Protein AF-A0A167W6H9-F1 (afdb_monomer_lite)

Radius of gyration: 24.8 Å; chains: 1; bounding box: 55×28×72 Å

Foldseek 3Di:
DDPPVPDPVNVVVVVVVVVVVVVVVVVVVVVVCVVVVNDDDDPDQLLVAEEEFEPCQDDPNVVVQVVSVVSNHQYEYEYCDHRPDDHDPSYHYDNADPVDPVRCVVVVVVCVVPPD

Sequence (116 aa):
MFDFLSAPIITSSLSVLMGSIVLYYLHTKISERVLNNFQVSDTWIPENELVLLTGGSGGIGRQIMEDLSRQKVRVVVLDINRPTFELPENATFYQTDITSASSLSETGTAIRKSHG

pLDDT: mean 92.15, std 10.38, range [46.47, 98.44]

Structure (mmCIF, N/CA/C/O backbone):
data_AF-A0A167W6H9-F1
#
_entry.id   AF-A0A167W6H9-F1
#
loop_
_atom_site.group_PDB
_atom_site.id
_atom_site.type_symbol
_atom_site.label_atom_id
_atom_site.label_alt_id
_atom_site.label_comp_id
_atom_site.label_asym_id
_atom_site.label_entity_id
_atom_site.label_seq_id
_atom_site.pdbx_PDB_ins_code
_atom_site.Cartn_x
_atom_site.Cartn_y
_atom_site.Cartn_z
_atom_site.occupancy
_atom_site.B_iso_or_equiv
_atom_site.auth_seq_id
_atom_site.auth_comp_id
_atom_site.auth_asym_id
_atom_site.auth_atom_id
_atom_site.pdbx_PDB_model_num
ATOM 1 N N . MET A 1 1 ? 31.313 8.017 -54.753 1.00 46.47 1 MET A N 1
ATOM 2 C CA . MET A 1 1 ? 30.460 7.850 -53.560 1.00 46.47 1 MET A CA 1
ATOM 3 C C . MET A 1 1 ? 31.367 7.289 -52.482 1.00 46.47 1 MET A C 1
ATOM 5 O O . MET A 1 1 ? 31.775 6.146 -52.603 1.00 46.47 1 MET A O 1
ATOM 9 N N . PHE A 1 2 ? 31.860 8.141 -51.581 1.00 54.59 2 PHE A N 1
ATOM 10 C CA . PHE A 1 2 ? 32.850 7.734 -50.581 1.00 54.59 2 PHE A CA 1
ATOM 11 C C . PHE A 1 2 ? 32.200 6.753 -49.604 1.00 54.59 2 PHE A C 1
ATOM 13 O O . PHE A 1 2 ? 31.210 7.090 -48.956 1.00 54.59 2 PHE A O 1
ATOM 20 N N . ASP A 1 3 ? 32.733 5.537 -49.549 1.00 62.94 3 ASP A N 1
ATOM 21 C CA . ASP A 1 3 ? 32.221 4.444 -48.732 1.00 62.94 3 ASP A CA 1
ATOM 22 C C . ASP A 1 3 ? 32.736 4.588 -47.293 1.00 62.94 3 ASP A C 1
ATOM 24 O O . ASP A 1 3 ? 33.629 3.883 -46.837 1.00 62.94 3 ASP A O 1
ATOM 28 N N . PHE A 1 4 ? 32.219 5.590 -46.578 1.00 60.06 4 PHE A N 1
ATOM 29 C CA . PHE A 1 4 ? 32.600 5.878 -45.190 1.00 60.06 4 PHE A CA 1
ATOM 30 C C . PHE A 1 4 ? 32.269 4.722 -44.226 1.00 60.06 4 PHE A C 1
ATOM 32 O O . PHE A 1 4 ? 32.794 4.678 -43.118 1.00 60.06 4 PHE A O 1
ATOM 39 N N . LEU A 1 5 ? 31.438 3.763 -44.641 1.00 60.31 5 LEU A N 1
ATOM 40 C CA . LEU A 1 5 ? 31.029 2.611 -43.835 1.00 60.31 5 LEU A CA 1
ATOM 41 C C . LEU A 1 5 ? 32.115 1.527 -43.711 1.00 60.31 5 LEU A C 1
ATOM 43 O O . LEU A 1 5 ? 32.008 0.675 -42.833 1.00 60.31 5 LEU A O 1
ATOM 47 N N . SER A 1 6 ? 33.166 1.564 -44.537 1.00 60.06 6 SER A N 1
ATOM 48 C CA . SER A 1 6 ? 34.258 0.575 -44.529 1.00 60.06 6 SER A CA 1
ATOM 49 C C . SER A 1 6 ? 35.518 1.035 -43.783 1.00 60.06 6 SER A C 1
ATOM 51 O O . SER A 1 6 ? 36.499 0.294 -43.705 1.00 60.06 6 SER A O 1
ATOM 53 N N . ALA A 1 7 ? 35.513 2.236 -43.187 1.00 73.31 7 ALA A N 1
ATOM 54 C CA . ALA A 1 7 ? 36.646 2.703 -42.397 1.00 73.31 7 ALA A CA 1
ATOM 55 C C . ALA A 1 7 ? 36.746 1.906 -41.076 1.00 73.31 7 ALA A C 1
ATOM 57 O O . ALA A 1 7 ? 35.794 1.913 -40.291 1.00 73.31 7 ALA A O 1
ATOM 58 N N . PRO A 1 8 ? 37.901 1.287 -40.761 1.00 71.12 8 PRO A N 1
ATOM 59 C CA . PRO A 1 8 ? 38.060 0.409 -39.595 1.00 71.12 8 PRO A CA 1
ATOM 60 C C . PRO A 1 8 ? 37.796 1.116 -38.258 1.00 71.12 8 PRO A C 1
ATOM 62 O O . PRO A 1 8 ? 37.414 0.490 -37.270 1.00 71.12 8 PRO A O 1
ATOM 65 N N . ILE A 1 9 ? 37.967 2.440 -38.228 1.00 74.94 9 ILE A N 1
ATOM 66 C CA . ILE A 1 9 ? 37.654 3.289 -37.075 1.00 74.94 9 ILE A CA 1
ATOM 67 C C . ILE A 1 9 ? 36.137 3.335 -36.846 1.00 74.94 9 ILE A C 1
ATOM 69 O O . ILE A 1 9 ? 35.683 3.148 -35.722 1.00 74.94 9 ILE A O 1
ATOM 73 N N . ILE A 1 10 ? 35.349 3.510 -37.911 1.00 77.31 10 ILE A N 1
ATOM 74 C CA . ILE A 1 10 ? 33.886 3.611 -37.834 1.00 77.31 10 ILE A CA 1
ATOM 75 C C . ILE A 1 10 ? 33.281 2.262 -37.430 1.00 77.31 10 ILE A C 1
ATOM 77 O O . ILE A 1 10 ? 32.421 2.216 -36.551 1.00 77.31 10 ILE A O 1
ATOM 81 N N . THR A 1 11 ? 33.783 1.154 -37.980 1.00 79.75 11 THR A N 1
ATOM 82 C CA . THR A 1 11 ? 33.340 -0.194 -37.587 1.00 79.75 11 THR A CA 1
ATOM 83 C C . THR A 1 11 ? 33.707 -0.530 -36.138 1.00 79.75 11 THR A C 1
ATOM 85 O O . THR A 1 11 ? 32.930 -1.190 -35.450 1.00 79.75 11 THR A O 1
ATOM 88 N N . SER A 1 12 ? 34.855 -0.047 -35.649 1.00 80.50 12 SER A N 1
ATOM 89 C CA . SER A 1 12 ? 35.288 -0.241 -34.256 1.00 80.50 12 SER A CA 1
ATOM 90 C C . SER A 1 12 ? 34.477 0.602 -33.271 1.00 80.50 12 SER A C 1
ATOM 92 O O . SER A 1 12 ? 34.080 0.122 -32.215 1.00 80.50 12 SER A O 1
ATOM 94 N N . SER A 1 13 ? 34.175 1.857 -33.603 1.00 84.88 13 SER A N 1
ATOM 95 C CA . SER A 1 13 ? 33.310 2.687 -32.761 1.00 84.88 13 SER A CA 1
ATOM 96 C C . SER A 1 13 ? 31.880 2.145 -32.713 1.00 84.88 13 SER A C 1
ATOM 98 O O . SER A 1 13 ? 31.261 2.135 -31.649 1.00 84.88 13 SER A O 1
ATOM 100 N N . LEU A 1 14 ? 31.365 1.638 -33.838 1.00 89.19 14 LEU A N 1
ATOM 101 C CA . LEU A 1 14 ? 30.039 1.027 -33.899 1.00 89.19 14 LEU A CA 1
ATOM 102 C C . LEU A 1 14 ? 29.959 -0.258 -33.065 1.00 89.19 14 LEU A C 1
ATOM 104 O O . LEU A 1 14 ? 28.972 -0.462 -32.360 1.00 89.19 14 LEU A O 1
ATOM 108 N N . SER A 1 15 ? 30.993 -1.104 -33.092 1.00 88.62 15 SER A N 1
ATOM 109 C CA . SER A 1 15 ? 31.020 -2.324 -32.278 1.00 88.62 15 SER A CA 1
ATOM 110 C C . SER A 1 15 ? 31.075 -2.017 -30.778 1.00 88.62 15 SER A C 1
ATOM 112 O O . SER A 1 15 ? 30.364 -2.658 -30.005 1.00 88.62 15 SER A O 1
ATOM 114 N N . VAL A 1 16 ? 31.823 -0.987 -30.366 1.00 94.62 16 VAL A N 1
ATOM 115 C CA . VAL A 1 16 ? 31.840 -0.504 -28.974 1.00 94.62 16 VAL A CA 1
ATOM 116 C C . VAL A 1 16 ? 30.473 0.038 -28.553 1.00 94.62 16 VAL A C 1
ATOM 118 O O . VAL A 1 16 ? 30.009 -0.273 -27.454 1.00 94.62 16 VAL A O 1
ATOM 121 N N . LEU A 1 17 ? 29.795 0.802 -29.417 1.00 95.12 17 LEU A N 1
ATOM 122 C CA . LEU A 1 17 ? 28.458 1.328 -29.129 1.00 95.12 17 LEU A CA 1
ATOM 123 C C . LEU A 1 17 ? 27.440 0.193 -28.971 1.00 95.12 17 LEU A C 1
ATOM 125 O O . LEU A 1 17 ? 26.713 0.151 -27.980 1.00 95.12 17 LEU A O 1
ATOM 129 N N . MET A 1 18 ? 27.428 -0.758 -29.906 1.00 95.25 18 MET A N 1
ATOM 130 C CA . MET A 1 18 ? 26.560 -1.935 -29.836 1.00 95.25 18 MET A CA 1
ATOM 131 C C . MET A 1 18 ? 26.842 -2.768 -28.583 1.00 95.25 18 MET A C 1
ATOM 133 O O . MET A 1 18 ? 25.907 -3.151 -27.881 1.00 95.25 18 MET A O 1
ATOM 137 N N . GLY A 1 19 ? 28.118 -2.987 -28.252 1.00 96.50 19 GLY A N 1
ATOM 138 C CA . GLY A 1 19 ? 28.520 -3.663 -27.020 1.00 96.50 19 GLY A CA 1
ATOM 139 C C . GLY A 1 19 ? 28.021 -2.937 -25.770 1.00 96.50 19 GLY A C 1
ATOM 140 O O . GLY A 1 19 ? 27.464 -3.565 -24.873 1.00 96.50 19 GLY A O 1
ATOM 141 N N . SER A 1 20 ? 28.137 -1.609 -25.742 1.00 96.69 20 SER A N 1
ATOM 142 C CA . SER A 1 20 ? 27.657 -0.772 -24.636 1.00 96.69 20 SER A CA 1
ATOM 143 C C . SER A 1 20 ? 26.139 -0.854 -24.463 1.00 96.69 20 SER A C 1
ATOM 145 O O . SER A 1 20 ? 25.661 -0.983 -23.340 1.00 96.69 20 SER A O 1
ATOM 147 N N . ILE A 1 21 ? 25.376 -0.844 -25.562 1.00 97.19 21 ILE A N 1
ATOM 148 C CA . ILE A 1 21 ? 23.911 -0.985 -25.534 1.00 97.19 21 ILE A CA 1
ATOM 149 C C . ILE A 1 21 ? 23.509 -2.357 -24.990 1.00 97.19 21 ILE A C 1
ATOM 151 O O . ILE A 1 21 ? 22.631 -2.445 -24.132 1.00 97.19 21 ILE A O 1
ATOM 155 N N . VAL A 1 22 ? 24.162 -3.427 -25.453 1.00 97.38 22 VAL A N 1
ATOM 156 C CA . VAL A 1 22 ? 23.891 -4.788 -24.971 1.00 97.38 22 VAL A CA 1
ATOM 157 C C . VAL A 1 22 ? 24.216 -4.906 -23.483 1.00 97.38 22 VAL A C 1
ATOM 159 O O . VAL A 1 22 ? 23.392 -5.410 -22.723 1.00 97.38 22 VAL A O 1
ATOM 162 N N . LEU A 1 23 ? 25.372 -4.398 -23.046 1.00 97.56 23 LEU A N 1
ATOM 163 C CA . LEU A 1 23 ? 25.759 -4.396 -21.633 1.00 97.56 23 LEU A CA 1
ATOM 164 C C . LEU A 1 23 ? 24.768 -3.607 -20.773 1.00 97.56 23 LEU A C 1
ATOM 166 O O . LEU A 1 23 ? 24.352 -4.101 -19.727 1.00 97.56 23 LEU A O 1
ATOM 170 N N . TYR A 1 24 ? 24.343 -2.427 -21.227 1.00 97.00 24 TYR A N 1
ATOM 171 C CA . TYR A 1 24 ? 23.335 -1.623 -20.540 1.00 97.00 24 TYR A CA 1
ATOM 172 C C . TYR A 1 24 ? 21.997 -2.363 -20.431 1.00 97.00 24 TYR A C 1
ATOM 174 O O . TYR A 1 24 ? 21.415 -2.431 -19.350 1.00 97.00 24 TYR A O 1
ATOM 182 N N . TYR A 1 25 ? 21.524 -2.971 -21.521 1.00 96.81 25 TYR A N 1
ATOM 183 C CA . TYR A 1 25 ? 20.270 -3.722 -21.526 1.00 96.81 25 TYR A CA 1
ATOM 184 C C . TYR A 1 25 ? 20.317 -4.925 -20.576 1.00 96.81 25 TYR A C 1
ATOM 186 O O . TYR A 1 25 ? 19.397 -5.124 -19.780 1.00 96.81 25 TYR A O 1
ATOM 194 N N . LEU A 1 26 ? 21.402 -5.704 -20.619 1.00 96.44 26 LEU A N 1
ATOM 195 C CA . LEU A 1 26 ? 21.605 -6.842 -19.722 1.00 96.44 26 LEU A CA 1
ATOM 196 C C . LEU A 1 26 ? 21.670 -6.395 -18.263 1.00 96.44 26 LEU A C 1
ATOM 198 O O . LEU A 1 26 ? 20.996 -6.984 -17.422 1.00 96.44 26 LEU A O 1
ATOM 202 N N . HIS A 1 27 ? 22.428 -5.338 -17.968 1.00 96.31 27 HIS A N 1
ATOM 203 C CA . HIS A 1 27 ? 22.528 -4.780 -16.625 1.00 96.31 27 HIS A CA 1
ATOM 204 C C . HIS A 1 27 ? 21.157 -4.355 -16.094 1.00 96.31 27 HIS A C 1
ATOM 206 O O . HIS A 1 27 ? 20.786 -4.754 -14.992 1.00 96.31 27 HIS A O 1
ATOM 212 N N . THR A 1 28 ? 20.374 -3.614 -16.880 1.00 94.75 28 THR A N 1
ATOM 213 C CA . THR A 1 28 ? 19.034 -3.166 -16.477 1.00 94.75 28 THR A CA 1
ATOM 214 C C . THR A 1 28 ? 18.097 -4.350 -16.248 1.00 94.75 28 THR A C 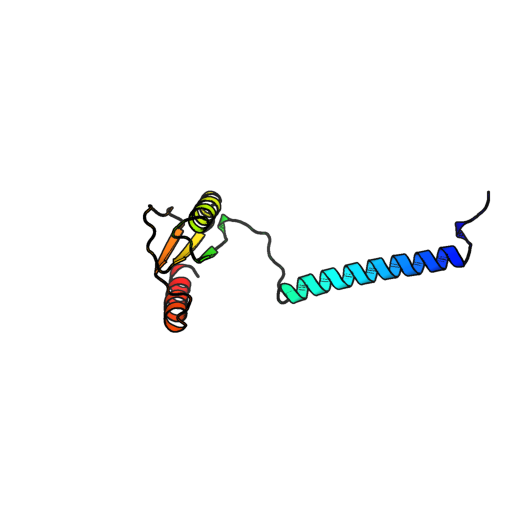1
ATOM 216 O O . THR A 1 28 ? 17.448 -4.416 -15.209 1.00 94.75 28 THR A O 1
ATOM 219 N N . LYS A 1 29 ? 18.083 -5.349 -17.141 1.00 93.19 29 LYS A N 1
ATOM 220 C CA . LYS A 1 29 ? 17.211 -6.529 -16.995 1.00 93.19 29 LYS A CA 1
ATOM 221 C C . LYS A 1 29 ? 17.601 -7.432 -15.828 1.00 93.19 29 LYS A C 1
ATOM 223 O O . LYS A 1 29 ? 16.727 -7.972 -15.154 1.00 93.19 29 LYS A O 1
ATOM 228 N N . ILE A 1 30 ? 18.896 -7.613 -15.580 1.00 93.12 30 ILE A N 1
ATOM 229 C CA . ILE A 1 30 ? 19.377 -8.369 -14.418 1.00 93.12 30 ILE A CA 1
ATOM 230 C C . ILE A 1 30 ? 19.056 -7.600 -13.138 1.00 93.12 30 ILE A C 1
ATOM 232 O O . ILE A 1 30 ? 18.545 -8.201 -12.201 1.00 93.12 30 ILE A O 1
ATOM 236 N N . SER A 1 31 ? 19.287 -6.286 -13.117 1.00 94.38 31 SER A N 1
ATOM 237 C CA . SER A 1 31 ? 18.977 -5.432 -11.966 1.00 94.38 31 SER A CA 1
ATOM 238 C C . SER A 1 31 ? 17.488 -5.471 -11.630 1.00 94.38 31 SER A C 1
ATOM 240 O O . SER A 1 31 ? 17.136 -5.711 -10.480 1.00 94.38 31 SER A O 1
ATOM 242 N N . GLU A 1 32 ? 16.611 -5.337 -12.630 1.00 89.75 32 GLU A N 1
ATOM 243 C CA . GLU A 1 32 ? 15.161 -5.503 -12.470 1.00 89.75 32 GLU A CA 1
ATOM 244 C C . GLU A 1 32 ? 14.818 -6.870 -11.865 1.00 89.75 32 GLU A C 1
ATOM 246 O O . GLU A 1 32 ? 14.025 -6.949 -10.931 1.00 89.75 32 GLU A O 1
ATOM 251 N N . ARG A 1 33 ? 1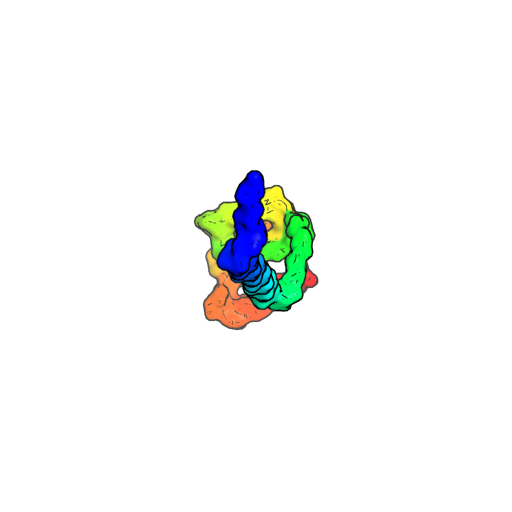5.429 -7.957 -12.346 1.00 89.19 33 ARG A N 1
ATOM 252 C CA . ARG A 1 33 ? 15.168 -9.294 -11.796 1.00 89.19 33 ARG A CA 1
ATOM 253 C C . ARG A 1 33 ? 15.675 -9.456 -10.371 1.00 89.19 33 ARG A C 1
ATOM 255 O O . ARG A 1 33 ? 14.951 -10.005 -9.552 1.00 89.19 33 ARG A O 1
ATOM 262 N N . VAL A 1 34 ? 16.876 -8.979 -10.059 1.00 91.62 34 VAL A N 1
ATOM 263 C CA . VAL A 1 34 ? 17.449 -9.070 -8.708 1.00 91.62 34 VAL A CA 1
ATOM 264 C C . VAL A 1 34 ? 16.600 -8.283 -7.710 1.00 91.62 34 VAL A C 1
ATOM 266 O O . VAL A 1 34 ? 16.261 -8.818 -6.657 1.00 91.62 34 VAL A O 1
ATOM 269 N N . LEU A 1 35 ? 16.197 -7.055 -8.054 1.00 88.56 35 LEU A N 1
ATOM 270 C CA . LEU A 1 35 ? 15.353 -6.219 -7.193 1.00 88.56 35 LEU A CA 1
ATOM 271 C C . LEU A 1 35 ? 13.971 -6.838 -6.940 1.00 88.56 35 LEU A C 1
ATOM 273 O O . LEU A 1 35 ? 13.426 -6.677 -5.853 1.00 88.56 35 LEU A O 1
ATOM 277 N N . ASN A 1 36 ? 13.440 -7.592 -7.903 1.00 85.50 36 ASN A N 1
ATOM 278 C CA . ASN A 1 36 ? 12.158 -8.289 -7.780 1.00 85.50 36 ASN A CA 1
ATOM 279 C C . ASN A 1 36 ? 12.296 -9.746 -7.294 1.00 85.50 36 ASN A C 1
ATOM 281 O O . ASN A 1 36 ? 11.387 -10.550 -7.489 1.00 85.50 36 ASN A O 1
ATOM 285 N N . ASN A 1 37 ? 13.428 -10.122 -6.681 1.00 87.88 37 ASN A N 1
ATOM 286 C CA . ASN A 1 37 ? 13.702 -11.485 -6.196 1.00 87.88 37 ASN A CA 1
ATOM 287 C C . ASN A 1 37 ? 13.451 -12.581 -7.256 1.00 87.88 37 ASN A C 1
ATOM 289 O O . ASN A 1 37 ? 12.921 -13.651 -6.963 1.00 87.88 37 ASN A O 1
ATOM 293 N N . PHE A 1 38 ? 13.779 -12.279 -8.513 1.00 85.75 38 PHE A N 1
ATOM 294 C CA . PHE A 1 38 ? 13.529 -13.102 -9.700 1.00 85.75 38 PHE A CA 1
ATOM 295 C C . PHE A 1 38 ? 12.063 -13.502 -9.919 1.00 85.75 38 PHE A C 1
ATOM 297 O O . PHE A 1 38 ? 11.784 -14.363 -10.754 1.00 85.75 38 PHE A O 1
ATOM 304 N N . GLN A 1 39 ? 11.124 -12.857 -9.228 1.00 84.12 39 GLN A N 1
ATOM 305 C CA . GLN A 1 39 ? 9.705 -13.050 -9.461 1.00 84.12 39 GLN A CA 1
ATOM 306 C C . GLN A 1 39 ? 9.265 -12.199 -10.648 1.00 84.12 39 GLN A C 1
ATOM 308 O O . GLN A 1 39 ? 9.642 -11.034 -10.792 1.00 84.12 39 GLN A O 1
ATOM 313 N N . VAL A 1 40 ? 8.484 -12.813 -11.530 1.00 75.75 40 VAL A N 1
ATOM 314 C CA . VAL A 1 40 ? 7.779 -12.090 -12.584 1.00 75.75 40 VAL A CA 1
ATOM 315 C C . VAL A 1 40 ? 6.559 -11.469 -11.920 1.00 75.75 40 VAL A C 1
ATOM 317 O O . VAL A 1 40 ? 5.781 -12.190 -11.304 1.00 75.75 40 VAL A O 1
ATOM 320 N N . SER A 1 41 ? 6.402 -10.146 -12.000 1.00 71.06 41 SER A N 1
ATOM 321 C CA . SER A 1 41 ? 5.135 -9.541 -11.598 1.00 71.06 41 SER A CA 1
ATOM 322 C C . SER A 1 41 ? 4.087 -9.931 -12.631 1.00 71.06 41 SER A C 1
ATOM 324 O O . SER A 1 41 ? 4.241 -9.609 -13.816 1.00 71.06 41 SER A O 1
ATOM 326 N N . ASP A 1 42 ? 3.032 -10.607 -12.195 1.00 82.12 42 ASP A N 1
ATOM 327 C CA . ASP A 1 42 ? 1.857 -10.799 -13.031 1.00 82.12 42 ASP A CA 1
ATOM 328 C C . ASP A 1 42 ? 1.242 -9.444 -13.408 1.00 82.12 42 ASP A C 1
ATOM 330 O O . ASP A 1 42 ? 1.572 -8.389 -12.853 1.00 82.12 42 ASP A O 1
ATOM 334 N N . THR A 1 43 ? 0.367 -9.458 -14.413 1.00 89.81 43 THR A N 1
ATOM 335 C CA . THR A 1 43 ? -0.366 -8.243 -14.777 1.00 89.81 43 THR A CA 1
ATOM 336 C C . THR A 1 43 ? -1.222 -7.816 -13.592 1.00 89.81 43 THR A C 1
ATOM 338 O O . THR A 1 43 ? -2.014 -8.611 -13.097 1.00 89.81 43 THR A O 1
ATOM 341 N N . TRP A 1 44 ? -1.077 -6.562 -13.172 1.00 91.56 44 TRP A N 1
ATOM 342 C CA . TRP A 1 44 ? -1.877 -5.981 -12.099 1.00 91.56 44 TRP A CA 1
ATOM 343 C C . TRP A 1 44 ? -3.356 -5.938 -12.499 1.00 91.56 44 TRP A C 1
ATOM 345 O O . TRP A 1 44 ? -3.723 -5.226 -13.440 1.00 91.56 44 TRP A O 1
ATOM 355 N N . ILE A 1 45 ? -4.200 -6.688 -11.787 1.00 95.62 45 ILE A N 1
ATOM 356 C CA . ILE A 1 45 ? -5.658 -6.701 -11.982 1.00 95.62 45 ILE A CA 1
ATOM 357 C C . ILE A 1 45 ? -6.297 -6.257 -10.664 1.00 95.62 45 ILE A C 1
ATOM 359 O O . ILE A 1 45 ? -6.459 -7.104 -9.788 1.00 95.62 45 ILE A O 1
ATOM 363 N N . PRO A 1 46 ? -6.666 -4.969 -10.509 1.00 95.38 46 PRO A N 1
ATOM 364 C CA . PRO A 1 46 ? -7.041 -4.366 -9.228 1.00 95.38 46 PRO A CA 1
ATOM 365 C C . PRO A 1 46 ? -7.989 -5.199 -8.356 1.00 95.38 46 PRO A C 1
ATOM 367 O O . PRO A 1 46 ? -7.779 -5.316 -7.152 1.00 95.38 46 PRO A O 1
ATOM 370 N N . GLU A 1 47 ? -9.002 -5.823 -8.955 1.00 95.00 47 GLU A N 1
ATOM 371 C CA . GLU A 1 47 ? -10.016 -6.627 -8.266 1.00 95.00 47 GLU A CA 1
ATOM 372 C C . GLU A 1 47 ? -9.457 -7.893 -7.591 1.00 95.00 47 GLU A C 1
ATOM 374 O O . GLU A 1 47 ? -10.045 -8.395 -6.631 1.00 95.00 47 GLU A O 1
ATOM 379 N N . ASN A 1 48 ? -8.330 -8.414 -8.079 1.00 94.44 48 ASN A N 1
ATOM 380 C CA . ASN A 1 48 ? -7.667 -9.593 -7.521 1.00 94.44 48 ASN A CA 1
ATOM 381 C C . ASN A 1 48 ? -6.657 -9.224 -6.425 1.00 94.44 48 ASN A C 1
ATOM 383 O O . ASN A 1 48 ? -6.271 -10.074 -5.617 1.00 94.44 48 ASN A O 1
ATOM 387 N N . GLU A 1 49 ? -6.263 -7.956 -6.358 1.00 95.44 49 GLU A N 1
ATOM 388 C CA . GLU A 1 49 ? -5.168 -7.500 -5.515 1.00 95.44 49 GLU A CA 1
ATOM 389 C C . GLU A 1 49 ? -5.602 -7.278 -4.063 1.00 95.44 49 GLU A C 1
ATOM 391 O O . GLU A 1 49 ? -6.749 -6.935 -3.749 1.00 95.44 49 GLU A O 1
ATOM 396 N N . LEU A 1 50 ? -4.640 -7.470 -3.161 1.00 96.44 50 LEU A N 1
ATOM 397 C CA . LEU A 1 50 ? -4.741 -7.134 -1.746 1.00 96.44 50 LEU A CA 1
ATOM 398 C C . LEU A 1 50 ? -3.597 -6.184 -1.398 1.00 96.44 50 LEU A C 1
ATOM 400 O O . LEU A 1 50 ? -2.432 -6.579 -1.418 1.00 96.44 50 LEU A O 1
ATOM 404 N N . VAL A 1 51 ? -3.922 -4.942 -1.049 1.00 97.50 51 VAL A N 1
ATOM 405 C CA . VAL A 1 51 ? -2.926 -3.938 -0.662 1.00 97.50 51 VAL A CA 1
ATOM 406 C C . VAL A 1 51 ? -2.942 -3.738 0.841 1.00 97.50 51 VAL A C 1
ATOM 408 O O . VAL A 1 51 ? -3.965 -3.397 1.429 1.00 97.50 51 VAL A O 1
ATOM 411 N N . LEU A 1 52 ? -1.776 -3.900 1.455 1.00 97.69 52 LEU A N 1
ATOM 412 C CA . LEU A 1 52 ? -1.534 -3.557 2.847 1.00 97.69 52 LEU A CA 1
ATOM 413 C C . LEU A 1 52 ? -0.974 -2.135 2.932 1.00 97.69 52 LEU A C 1
ATOM 415 O O . LEU A 1 52 ? 0.087 -1.851 2.379 1.00 97.69 52 LEU A O 1
ATOM 419 N N . LEU A 1 53 ? -1.678 -1.247 3.628 1.00 97.69 53 LEU A N 1
ATOM 420 C CA . LEU A 1 53 ? -1.345 0.168 3.730 1.00 97.69 53 LEU A CA 1
ATOM 421 C C . LEU A 1 53 ? -1.120 0.572 5.186 1.00 97.69 53 LEU A C 1
ATOM 423 O O . LEU A 1 53 ? -2.052 0.601 5.990 1.00 97.69 53 LEU A O 1
ATOM 427 N N . THR A 1 54 ? 0.114 0.938 5.518 1.00 97.12 54 THR A N 1
ATOM 428 C CA . THR A 1 54 ? 0.433 1.545 6.812 1.00 97.12 54 THR A CA 1
ATOM 429 C C . THR A 1 54 ? 0.078 3.034 6.810 1.00 97.12 54 THR A C 1
ATOM 431 O O . THR A 1 54 ? 0.219 3.715 5.795 1.00 97.12 54 THR A O 1
ATOM 434 N N . GLY A 1 55 ? -0.406 3.559 7.938 1.00 96.62 55 GLY A N 1
ATOM 435 C CA . GLY A 1 55 ? -0.757 4.979 8.060 1.00 96.62 55 GLY A CA 1
ATOM 436 C C . GLY A 1 55 ? -2.022 5.390 7.292 1.00 96.62 55 GLY A C 1
ATOM 437 O O . GLY A 1 55 ? -2.193 6.563 6.961 1.00 96.62 55 GLY A O 1
ATOM 438 N N . GLY A 1 56 ? -2.895 4.438 6.942 1.00 96.94 56 GLY A N 1
ATOM 439 C CA . GLY A 1 56 ? -4.090 4.690 6.125 1.00 96.94 56 GLY A CA 1
ATOM 440 C C . GLY A 1 56 ? -5.244 5.387 6.859 1.00 96.94 56 GLY A C 1
ATOM 441 O O . GLY A 1 56 ? -6.250 5.709 6.229 1.00 96.94 56 GLY A O 1
ATOM 442 N N . SER A 1 57 ? -5.121 5.645 8.165 1.00 97.31 57 SER A N 1
ATOM 443 C CA . SER A 1 57 ? -6.183 6.257 8.979 1.00 97.31 57 SER A CA 1
ATOM 444 C C . SER A 1 57 ? -6.242 7.787 8.887 1.00 97.31 57 SER A C 1
ATOM 446 O O . SER A 1 57 ? -7.061 8.405 9.569 1.00 97.31 57 SER A O 1
ATOM 448 N N . GLY A 1 58 ? -5.408 8.435 8.066 1.00 96.00 58 GLY A N 1
ATOM 449 C CA . GLY A 1 58 ? -5.430 9.890 7.912 1.00 96.00 58 GLY A CA 1
ATOM 450 C C . GLY A 1 58 ? -4.509 10.430 6.819 1.00 96.00 58 GLY A C 1
ATOM 451 O O . GLY A 1 58 ? -3.801 9.682 6.147 1.00 96.00 58 GLY A O 1
ATOM 452 N N . GLY A 1 59 ? -4.532 11.755 6.641 1.00 95.69 59 GLY A N 1
ATOM 453 C CA . 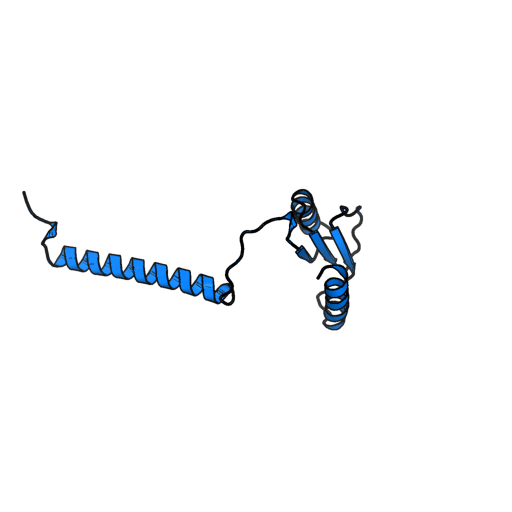GLY A 1 59 ? -3.637 12.486 5.739 1.00 95.69 59 GLY A CA 1
ATOM 454 C C . GLY A 1 59 ? -3.540 11.881 4.334 1.00 95.69 59 GLY A C 1
ATOM 455 O O . GLY A 1 59 ? -4.550 11.607 3.689 1.00 95.69 59 GLY A O 1
ATOM 456 N N . ILE A 1 60 ? -2.304 11.663 3.880 1.00 97.44 60 ILE A N 1
ATOM 457 C CA . ILE A 1 60 ? -1.999 11.076 2.567 1.00 97.44 60 ILE A CA 1
ATOM 458 C C . ILE A 1 60 ? -2.439 9.608 2.500 1.00 97.44 60 ILE A C 1
ATOM 460 O O . ILE A 1 60 ? -2.975 9.178 1.481 1.00 97.44 60 ILE A O 1
ATOM 464 N N . GLY A 1 61 ? -2.259 8.843 3.580 1.00 97.31 61 GLY A N 1
ATOM 465 C CA . GLY A 1 61 ? -2.624 7.428 3.610 1.00 97.31 61 GLY A CA 1
ATOM 466 C C . GLY A 1 61 ? -4.121 7.213 3.396 1.00 97.31 61 GLY A C 1
ATOM 467 O O . GLY A 1 61 ? -4.509 6.322 2.645 1.00 97.31 61 GLY A O 1
ATOM 468 N N . ARG A 1 62 ? -4.967 8.086 3.954 1.00 97.69 62 ARG A N 1
ATOM 469 C CA . ARG A 1 62 ? -6.408 8.076 3.674 1.00 97.69 62 ARG A CA 1
ATOM 470 C C . ARG A 1 62 ? -6.692 8.249 2.181 1.00 97.69 62 ARG A C 1
ATOM 472 O O . ARG A 1 62 ? -7.456 7.470 1.626 1.00 97.69 62 ARG A O 1
ATOM 479 N N . GLN A 1 63 ? -6.087 9.250 1.540 1.00 98.19 63 GLN A N 1
ATOM 480 C CA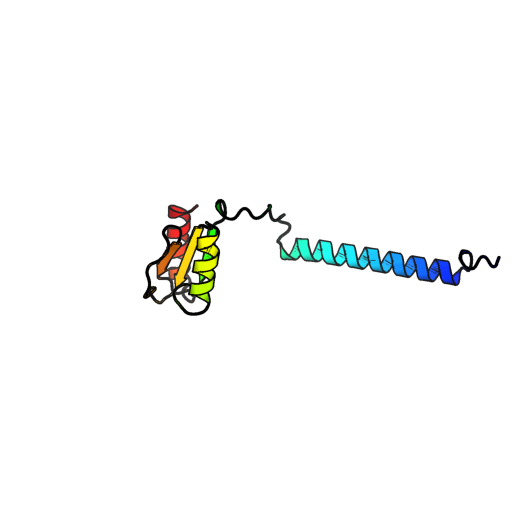 . GLN A 1 63 ? -6.322 9.519 0.119 1.00 98.19 63 GLN A CA 1
ATOM 481 C C . GLN A 1 63 ? -5.896 8.328 -0.752 1.00 98.19 63 GLN A C 1
ATOM 483 O O . GLN A 1 63 ? -6.641 7.912 -1.633 1.00 98.19 63 GLN A O 1
ATOM 488 N N . ILE A 1 64 ? -4.739 7.728 -0.453 1.00 98.25 64 ILE A N 1
ATOM 489 C CA . ILE A 1 64 ? -4.259 6.521 -1.141 1.00 98.25 64 ILE A CA 1
ATOM 490 C C . ILE A 1 64 ? -5.246 5.362 -0.962 1.00 98.25 64 ILE A C 1
ATOM 492 O O . ILE A 1 64 ? -5.581 4.687 -1.933 1.00 98.25 64 ILE A O 1
ATOM 496 N N . MET A 1 65 ? -5.733 5.137 0.262 1.00 98.12 65 MET A N 1
ATOM 497 C CA . MET A 1 65 ? -6.731 4.104 0.544 1.00 98.12 65 MET A CA 1
ATOM 498 C C . MET A 1 65 ? -8.013 4.328 -0.264 1.00 98.12 65 MET A C 1
ATOM 500 O O . MET A 1 65 ? -8.500 3.387 -0.888 1.00 98.12 65 MET A O 1
ATOM 504 N N . GLU A 1 66 ? -8.529 5.561 -0.302 1.00 98.06 66 GLU A N 1
ATOM 505 C CA . GLU A 1 66 ? -9.729 5.904 -1.072 1.00 98.06 66 GLU A CA 1
ATOM 506 C C . GLU A 1 66 ? -9.525 5.666 -2.578 1.00 98.06 66 GLU A C 1
ATOM 508 O O . GLU A 1 66 ? -10.391 5.087 -3.235 1.00 98.06 66 GLU A O 1
ATOM 513 N N . ASP A 1 67 ? -8.376 6.057 -3.131 1.00 98.25 67 ASP A N 1
ATOM 514 C CA . ASP A 1 67 ? -8.084 5.904 -4.561 1.00 98.25 67 ASP A CA 1
ATOM 515 C C . ASP A 1 67 ? -7.859 4.440 -4.974 1.00 98.25 67 ASP A C 1
ATOM 517 O O . ASP A 1 67 ? -8.262 4.039 -6.071 1.00 98.25 67 ASP A O 1
ATOM 521 N N . LEU A 1 68 ? -7.280 3.615 -4.096 1.00 98.06 68 LEU A N 1
ATOM 522 C CA . LEU A 1 68 ? -7.191 2.162 -4.285 1.00 98.06 68 LEU A CA 1
ATOM 523 C C . LEU A 1 68 ? -8.568 1.499 -4.174 1.00 98.06 68 LEU A C 1
ATOM 525 O O . LEU A 1 68 ? -8.939 0.674 -5.011 1.00 98.06 68 LEU A O 1
ATOM 529 N N . SER A 1 69 ? -9.355 1.897 -3.174 1.00 97.62 69 SER A N 1
ATOM 530 C CA . SER A 1 69 ? -10.697 1.366 -2.953 1.00 97.62 69 SER A CA 1
ATOM 531 C C . SER A 1 69 ? -11.622 1.649 -4.141 1.00 97.62 69 SER A C 1
ATOM 533 O O . SER A 1 69 ? -12.336 0.745 -4.579 1.00 97.62 69 SER A O 1
ATOM 535 N N . ARG A 1 70 ? -11.553 2.852 -4.733 1.00 97.81 70 ARG A N 1
ATOM 536 C CA . ARG A 1 70 ? -12.295 3.219 -5.958 1.00 97.81 70 ARG A CA 1
ATOM 537 C C . ARG A 1 70 ? -11.960 2.331 -7.155 1.00 97.81 70 ARG A C 1
ATOM 539 O O . ARG A 1 70 ? -12.815 2.110 -8.007 1.00 97.81 70 ARG A O 1
ATOM 546 N N . GLN A 1 71 ? -10.741 1.801 -7.203 1.00 97.50 71 GLN A N 1
ATOM 547 C CA . GLN A 1 71 ? -10.301 0.832 -8.208 1.00 97.50 71 GLN A CA 1
ATOM 548 C C . GLN A 1 71 ? -10.668 -0.613 -7.839 1.00 97.50 71 GLN A C 1
ATOM 550 O O . GLN A 1 71 ? -10.188 -1.539 -8.478 1.00 97.50 71 GLN A O 1
ATOM 555 N N . LYS A 1 72 ? -11.523 -0.818 -6.827 1.00 97.31 72 LYS A N 1
ATOM 556 C CA . LYS A 1 72 ? -11.985 -2.127 -6.332 1.00 97.31 72 LYS A CA 1
ATOM 557 C C . LYS A 1 72 ? -10.888 -3.017 -5.742 1.00 97.31 72 LYS A C 1
ATOM 559 O O . LYS A 1 72 ? -11.129 -4.197 -5.501 1.00 97.31 72 LYS A O 1
ATOM 564 N N . VAL A 1 73 ? -9.725 -2.450 -5.429 1.00 98.06 73 VAL A N 1
ATOM 565 C CA . VAL A 1 73 ? -8.662 -3.154 -4.705 1.00 98.06 73 VAL A CA 1
ATOM 566 C C . VAL A 1 73 ? -9.130 -3.451 -3.285 1.00 98.06 73 VAL A C 1
ATOM 568 O O . VAL A 1 73 ? -9.758 -2.601 -2.650 1.00 98.06 73 VAL A O 1
ATOM 571 N N . ARG A 1 74 ? -8.822 -4.636 -2.752 1.00 97.81 74 ARG A N 1
ATOM 572 C CA . ARG A 1 74 ? -9.035 -4.919 -1.326 1.00 97.81 74 ARG A CA 1
ATOM 573 C C . ARG A 1 74 ? -7.918 -4.260 -0.528 1.00 97.81 74 ARG A C 1
ATOM 575 O O . ARG A 1 74 ? -6.746 -4.538 -0.772 1.00 97.81 74 ARG A O 1
ATOM 582 N N . VAL A 1 75 ? -8.262 -3.399 0.422 1.00 98.31 75 VAL A N 1
ATOM 583 C CA . VAL A 1 75 ? -7.277 -2.633 1.193 1.00 98.31 75 VAL A CA 1
ATOM 584 C C . VAL A 1 75 ? -7.298 -3.055 2.657 1.00 98.31 75 VAL A C 1
ATOM 586 O O . VAL A 1 75 ? -8.341 -3.108 3.299 1.00 98.31 75 VAL A O 1
ATOM 589 N N . VAL A 1 76 ? -6.125 -3.326 3.214 1.00 98.44 76 VAL A N 1
ATOM 590 C CA . VAL A 1 76 ? -5.927 -3.583 4.640 1.00 98.44 76 VAL A CA 1
ATOM 591 C C . VAL A 1 76 ? -5.148 -2.415 5.223 1.00 98.44 76 VAL A C 1
ATOM 593 O O . VAL A 1 76 ? -3.996 -2.197 4.862 1.00 98.44 76 VAL A O 1
ATOM 596 N N . VAL A 1 77 ? -5.766 -1.655 6.122 1.00 98.31 77 VAL A N 1
ATOM 597 C CA . VAL A 1 77 ? -5.148 -0.493 6.766 1.00 98.31 77 VAL A CA 1
ATOM 598 C C . VAL A 1 77 ? -4.536 -0.899 8.103 1.00 98.31 77 VAL A C 1
ATOM 600 O O . VAL A 1 77 ? -5.243 -1.404 8.975 1.00 98.31 77 VAL A O 1
ATOM 603 N N . LEU A 1 78 ? -3.243 -0.625 8.283 1.00 98.31 78 LEU A N 1
ATOM 604 C CA . LEU A 1 78 ? -2.551 -0.731 9.566 1.00 98.31 78 LEU A CA 1
ATOM 605 C C . LEU A 1 78 ? -2.207 0.660 10.077 1.00 98.31 78 LEU A C 1
ATOM 607 O O . LEU A 1 78 ? -1.470 1.408 9.439 1.00 98.31 78 LEU A O 1
ATOM 611 N N . ASP A 1 79 ? -2.699 0.997 11.257 1.00 98.00 79 ASP A N 1
ATOM 612 C CA . ASP A 1 79 ? -2.350 2.246 11.926 1.00 98.00 79 ASP A CA 1
ATOM 613 C C . ASP A 1 79 ? -2.505 2.068 13.439 1.00 98.00 79 ASP A C 1
ATOM 615 O O . ASP A 1 79 ? -3.298 1.246 13.904 1.00 98.00 79 ASP A O 1
ATOM 619 N N . ILE A 1 80 ? -1.769 2.856 14.216 1.00 97.31 80 ILE A N 1
ATOM 620 C CA . ILE A 1 80 ? -1.974 2.964 15.664 1.00 97.31 80 ILE A CA 1
ATOM 621 C C . ILE A 1 80 ? -3.287 3.696 15.950 1.00 97.31 80 ILE A C 1
ATOM 623 O O . ILE A 1 80 ? -4.002 3.353 16.896 1.00 97.31 80 ILE A O 1
ATOM 627 N N . ASN A 1 81 ? -3.605 4.698 15.129 1.00 96.69 81 ASN A N 1
ATOM 628 C CA . ASN A 1 81 ? -4.779 5.536 15.292 1.00 96.69 81 ASN A CA 1
ATOM 629 C C . ASN A 1 81 ? -5.956 4.957 14.511 1.00 96.69 81 ASN A C 1
ATOM 631 O O . ASN A 1 81 ? -5.839 4.604 13.337 1.00 96.69 81 ASN A O 1
ATOM 635 N N . ARG A 1 82 ? -7.124 4.894 15.152 1.00 96.94 82 ARG A N 1
ATOM 636 C CA . ARG A 1 82 ? -8.355 4.515 14.452 1.00 96.94 82 ARG A CA 1
ATOM 637 C C . ARG A 1 82 ? -8.744 5.608 13.450 1.00 96.94 82 ARG A C 1
ATOM 639 O O . ARG A 1 82 ? -8.624 6.786 13.794 1.00 96.94 82 ARG A O 1
ATOM 646 N N . PRO A 1 83 ? -9.235 5.244 12.252 1.00 96.94 83 PRO A N 1
ATOM 647 C CA . PRO A 1 83 ? -9.798 6.213 11.322 1.00 96.94 83 PRO A CA 1
ATOM 648 C C . PRO A 1 83 ? -10.935 6.990 11.990 1.00 96.94 83 PRO A C 1
ATOM 650 O O . PRO A 1 83 ? -11.769 6.412 12.685 1.00 96.94 83 PRO A O 1
ATOM 653 N N . THR A 1 84 ? -10.985 8.299 11.762 1.00 96.50 84 THR A N 1
ATOM 654 C CA . THR A 1 84 ? -12.093 9.167 12.206 1.00 96.50 84 THR A CA 1
ATOM 655 C C . THR A 1 84 ? -13.213 9.274 11.169 1.00 96.50 84 THR A C 1
ATOM 657 O O . THR A 1 84 ? -14.139 10.066 11.324 1.00 96.50 84 THR A O 1
ATOM 660 N N . PHE A 1 85 ? -13.115 8.496 10.094 1.00 95.62 85 PHE A N 1
ATOM 661 C CA . PHE A 1 85 ? -14.029 8.463 8.963 1.00 95.62 85 PHE A CA 1
ATOM 662 C C . PHE A 1 85 ? -14.463 7.021 8.694 1.00 95.62 85 PHE A C 1
ATOM 664 O O . PHE A 1 85 ? -13.813 6.071 9.137 1.00 95.62 85 PHE A O 1
ATOM 671 N N . GLU A 1 86 ? -15.559 6.863 7.961 1.00 96.69 86 GLU A N 1
ATOM 672 C CA . GLU A 1 86 ? -16.055 5.546 7.572 1.00 96.69 86 GLU A CA 1
ATOM 673 C C . GLU A 1 86 ? -15.180 4.940 6.476 1.00 96.69 86 GLU A C 1
ATOM 675 O O . GLU A 1 86 ? -14.863 5.587 5.475 1.00 96.69 86 GLU A O 1
ATOM 680 N N . LEU A 1 87 ? -14.775 3.690 6.681 1.00 97.31 87 LEU A N 1
ATOM 681 C CA . LEU A 1 87 ? -14.004 2.952 5.692 1.00 97.31 87 LEU A CA 1
ATOM 682 C C . LEU A 1 87 ? -14.925 2.446 4.573 1.00 97.31 87 LEU A C 1
ATOM 684 O O . LEU A 1 87 ? -16.039 2.006 4.863 1.00 97.31 87 LEU A O 1
ATOM 688 N N . PRO A 1 88 ? -14.459 2.450 3.313 1.00 97.44 88 PRO A N 1
ATOM 689 C CA . PRO A 1 88 ? -15.130 1.746 2.226 1.00 97.44 88 PRO A CA 1
ATOM 690 C C . PRO A 1 88 ? -15.310 0.251 2.524 1.00 97.44 88 PRO A C 1
ATOM 692 O O . PRO A 1 88 ? -14.512 -0.339 3.249 1.00 97.44 88 PRO A O 1
ATOM 695 N N . GLU A 1 89 ? -16.303 -0.392 1.905 1.00 96.75 89 GLU A N 1
ATOM 696 C CA . GLU A 1 89 ? -16.624 -1.812 2.148 1.00 96.75 89 GLU A CA 1
ATOM 697 C C . GLU A 1 89 ? -15.454 -2.769 1.863 1.00 96.75 89 GLU A C 1
ATOM 699 O O . GLU A 1 89 ? -15.293 -3.789 2.529 1.00 96.75 89 GLU A O 1
ATOM 704 N N . ASN A 1 90 ? -14.614 -2.436 0.883 1.00 97.25 90 ASN A N 1
ATOM 705 C CA . ASN A 1 90 ? -13.420 -3.196 0.515 1.00 97.25 90 ASN A CA 1
ATOM 706 C C . ASN A 1 90 ? -12.164 -2.800 1.310 1.00 97.25 90 ASN A C 1
ATOM 708 O O . ASN A 1 90 ? -11.069 -3.239 0.954 1.00 97.25 90 ASN A O 1
ATOM 712 N N . ALA A 1 91 ? -12.299 -1.993 2.367 1.00 98.06 91 ALA A N 1
ATOM 713 C CA . ALA A 1 91 ? -11.213 -1.611 3.258 1.00 98.06 91 ALA A CA 1
ATOM 714 C C . ALA A 1 91 ? -11.429 -2.171 4.675 1.00 98.06 91 ALA A C 1
ATOM 716 O O . ALA A 1 91 ? -12.491 -2.027 5.271 1.00 98.06 91 ALA A O 1
ATOM 717 N N . THR A 1 92 ? -10.407 -2.807 5.249 1.00 98.19 92 THR A N 1
ATOM 718 C CA . THR A 1 92 ? -10.448 -3.378 6.607 1.00 98.19 92 THR A CA 1
ATOM 719 C C . THR A 1 92 ? -9.326 -2.801 7.459 1.00 98.19 92 THR A C 1
ATOM 721 O O . THR A 1 92 ? -8.177 -2.760 7.029 1.00 98.19 92 THR A O 1
ATOM 724 N N . PHE A 1 93 ? -9.642 -2.354 8.675 1.00 98.31 93 PHE A N 1
ATOM 725 C CA . PHE A 1 93 ? -8.671 -1.744 9.585 1.00 98.31 93 PHE A CA 1
ATOM 726 C C . PHE A 1 93 ? -8.197 -2.706 10.675 1.00 98.31 93 PHE A C 1
ATOM 728 O O . PHE A 1 93 ? -9.004 -3.350 11.347 1.00 98.31 93 PHE A O 1
ATOM 735 N N . TYR A 1 94 ? -6.885 -2.708 10.907 1.00 98.12 94 TYR A N 1
ATOM 736 C CA . TYR A 1 94 ? -6.228 -3.387 12.015 1.00 98.12 94 TYR A CA 1
ATOM 737 C C . TYR A 1 94 ? -5.411 -2.384 12.825 1.00 98.12 94 TYR A C 1
ATOM 739 O O . TYR A 1 94 ? -4.439 -1.803 12.334 1.00 98.12 94 TYR A O 1
ATOM 747 N N . GLN A 1 95 ? -5.777 -2.215 14.096 1.00 97.88 95 GLN A N 1
ATOM 748 C CA . GLN A 1 95 ? -5.010 -1.367 15.000 1.00 97.88 95 GLN A CA 1
ATOM 749 C C . GLN A 1 95 ? -3.667 -2.033 15.299 1.00 97.88 95 GLN A C 1
ATOM 751 O O . GLN A 1 95 ? -3.633 -3.056 15.980 1.00 97.88 95 GLN A O 1
ATOM 756 N N . THR A 1 96 ? -2.580 -1.467 14.776 1.00 98.06 96 THR A N 1
ATOM 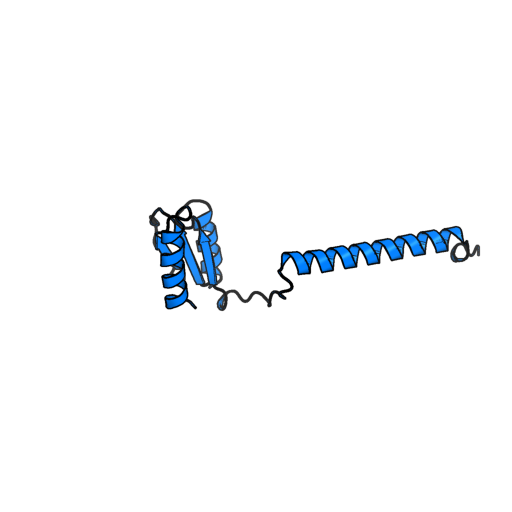757 C CA . THR A 1 96 ? -1.263 -2.115 14.798 1.00 98.06 96 THR A CA 1
ATOM 758 C C . THR A 1 96 ? -0.162 -1.110 15.062 1.00 98.06 96 THR A C 1
ATOM 760 O O . THR A 1 96 ? -0.045 -0.110 14.355 1.00 98.06 96 THR A O 1
ATOM 763 N N . ASP A 1 97 ? 0.689 -1.420 16.035 1.00 97.81 97 ASP A N 1
ATOM 764 C CA . ASP A 1 97 ? 1.948 -0.715 16.230 1.00 97.81 97 ASP A CA 1
ATOM 765 C C . ASP A 1 97 ? 3.032 -1.366 15.369 1.00 97.81 97 ASP A C 1
ATOM 767 O O . ASP A 1 97 ? 3.553 -2.435 15.689 1.00 97.81 97 ASP A O 1
ATOM 771 N N . ILE A 1 98 ? 3.385 -0.705 14.265 1.00 96.06 98 ILE A N 1
ATOM 772 C CA . ILE A 1 98 ? 4.407 -1.188 13.328 1.00 96.06 98 ILE A CA 1
ATOM 773 C C . ILE A 1 98 ? 5.824 -1.203 13.922 1.00 96.06 98 ILE A C 1
ATOM 775 O O . ILE A 1 98 ? 6.726 -1.784 13.323 1.00 96.06 98 ILE A O 1
ATOM 779 N N . THR A 1 99 ? 6.040 -0.575 15.080 1.00 97.12 99 THR A N 1
ATOM 780 C CA . THR A 1 99 ? 7.322 -0.618 15.798 1.00 97.12 99 THR A CA 1
ATOM 781 C C . THR A 1 99 ? 7.432 -1.837 16.720 1.00 97.12 99 THR A C 1
ATOM 783 O O . THR A 1 99 ? 8.521 -2.153 17.201 1.00 97.12 99 THR A O 1
ATOM 786 N N . SER A 1 100 ? 6.330 -2.569 16.925 1.00 97.69 100 SER A N 1
ATOM 787 C CA . SER A 1 100 ? 6.254 -3.745 17.788 1.00 97.69 100 SER A CA 1
ATOM 788 C C . SER A 1 100 ? 6.199 -5.045 16.983 1.00 97.69 100 SER A C 1
ATOM 790 O O . SER A 1 100 ? 5.224 -5.347 16.292 1.00 97.69 100 SER A O 1
ATOM 792 N N . ALA A 1 101 ? 7.234 -5.876 17.128 1.00 97.56 101 ALA A N 1
ATOM 793 C CA . ALA A 1 101 ? 7.306 -7.176 16.461 1.00 97.56 101 ALA A CA 1
ATOM 794 C C . ALA A 1 101 ? 6.161 -8.124 16.866 1.00 97.56 101 ALA A C 1
ATOM 796 O O . ALA A 1 101 ? 5.671 -8.885 16.030 1.00 97.56 101 ALA A O 1
ATOM 797 N N . SER A 1 102 ? 5.705 -8.073 18.123 1.00 97.56 102 SER A N 1
ATOM 798 C CA . SER A 1 102 ? 4.562 -8.877 18.573 1.00 97.56 102 SER A CA 1
ATOM 799 C C . SER A 1 102 ? 3.258 -8.396 17.938 1.00 97.56 102 SER A C 1
ATOM 801 O O . SER A 1 102 ? 2.526 -9.216 17.387 1.00 97.56 102 SER A O 1
ATOM 803 N N . SER A 1 103 ? 3.016 -7.079 17.911 1.00 96.94 103 SER A N 1
ATOM 804 C CA . SER A 1 103 ? 1.826 -6.487 17.278 1.00 96.94 103 SER A CA 1
ATOM 805 C C . SER A 1 103 ? 1.753 -6.822 15.785 1.00 96.94 103 SER A C 1
ATOM 807 O O . SER A 1 103 ? 0.698 -7.224 15.286 1.00 96.94 103 SER A O 1
ATOM 809 N N . LEU A 1 104 ? 2.888 -6.747 15.080 1.00 97.31 104 LEU A N 1
ATOM 810 C CA . LEU A 1 104 ? 3.001 -7.158 13.680 1.00 97.31 104 LEU A CA 1
ATOM 811 C C . LEU A 1 104 ? 2.733 -8.657 13.480 1.00 97.31 104 LEU A C 1
ATOM 813 O O . LEU A 1 104 ? 2.050 -9.034 12.529 1.00 97.31 104 LEU A O 1
ATOM 817 N N . SER A 1 105 ? 3.247 -9.519 14.363 1.00 97.56 105 SER A N 1
ATOM 818 C CA . SER A 1 105 ? 3.054 -10.974 14.278 1.00 97.56 105 SER A CA 1
ATOM 819 C C . SER A 1 105 ? 1.586 -11.379 14.463 1.00 97.56 105 SER A C 1
ATOM 821 O O . SER A 1 105 ? 1.035 -12.158 13.672 1.00 97.56 105 SER A O 1
ATOM 823 N N . GLU A 1 106 ? 0.929 -10.808 15.474 1.00 97.75 106 GLU A N 1
ATOM 824 C CA . GLU A 1 106 ? -0.490 -11.031 15.766 1.00 97.75 106 GLU A CA 1
ATOM 825 C C . GLU A 1 106 ? -1.369 -10.534 14.617 1.00 97.75 106 GLU A C 1
ATOM 827 O O . GLU A 1 106 ? -2.181 -11.290 14.073 1.00 97.75 106 GLU A O 1
ATOM 832 N N . THR A 1 107 ? -1.140 -9.296 14.175 1.00 97.75 107 THR A N 1
ATOM 833 C CA . THR A 1 107 ? -1.885 -8.690 13.067 1.00 97.75 107 THR A CA 1
ATOM 834 C C . THR A 1 107 ? -1.682 -9.464 11.770 1.00 97.75 107 THR A C 1
ATOM 836 O O . THR A 1 107 ? -2.651 -9.789 11.088 1.00 97.75 107 THR A O 1
ATOM 839 N N . GLY A 1 108 ? -0.444 -9.843 11.445 1.00 97.19 108 GLY A N 1
ATOM 840 C CA . GLY A 1 108 ? -0.151 -10.644 10.258 1.00 97.19 108 GLY A CA 1
ATOM 841 C C . GLY A 1 108 ? -0.872 -11.993 10.271 1.00 97.19 108 GLY A C 1
ATOM 842 O O . GLY A 1 108 ? -1.319 -12.469 9.229 1.00 97.19 108 GLY A O 1
ATOM 843 N N . THR A 1 109 ? -1.042 -12.602 11.446 1.00 97.81 109 THR A N 1
ATOM 844 C CA . THR A 1 109 ? -1.812 -13.845 11.598 1.00 97.81 109 THR A CA 1
ATOM 845 C C . THR A 1 109 ? -3.305 -13.615 11.371 1.00 97.81 109 THR A C 1
ATOM 847 O O . THR A 1 109 ? -3.940 -14.403 10.668 1.00 97.81 109 THR A O 1
ATOM 850 N N . ALA A 1 110 ? -3.858 -12.520 11.893 1.00 97.75 110 ALA A N 1
ATOM 851 C CA . ALA A 1 110 ? -5.253 -12.151 11.670 1.00 97.75 110 ALA A CA 1
ATOM 852 C C . ALA A 1 110 ? -5.548 -11.825 10.194 1.00 97.75 110 ALA A C 1
ATOM 854 O O . ALA A 1 110 ? -6.566 -12.278 9.664 1.00 97.75 110 ALA A O 1
ATOM 855 N N . ILE A 1 111 ? -4.643 -11.106 9.520 1.00 97.56 111 ILE A N 1
ATOM 856 C CA . ILE A 1 111 ? -4.758 -10.771 8.095 1.00 97.56 111 ILE A CA 1
ATOM 857 C C . ILE A 1 111 ? -4.727 -12.040 7.248 1.00 97.56 111 ILE A C 1
ATOM 859 O O . ILE A 1 111 ? -5.637 -12.246 6.450 1.00 97.56 111 ILE A O 1
ATOM 863 N N . ARG A 1 112 ? -3.738 -12.924 7.460 1.00 96.50 112 ARG A N 1
ATOM 864 C CA . ARG A 1 112 ? -3.649 -14.207 6.741 1.00 96.50 112 ARG A CA 1
ATOM 865 C C . ARG A 1 112 ? -4.919 -15.034 6.898 1.00 96.50 112 ARG A C 1
ATOM 867 O O . ARG A 1 112 ? -5.397 -15.573 5.923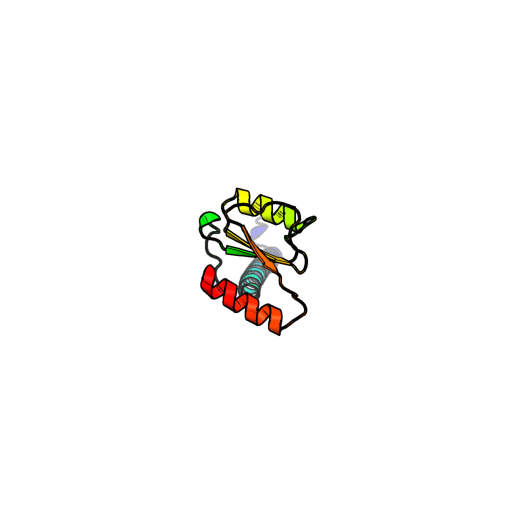 1.00 96.50 112 ARG A O 1
ATOM 874 N N . LYS A 1 113 ? -5.497 -15.094 8.100 1.00 97.06 113 LYS A N 1
ATOM 875 C CA . LYS A 1 113 ? -6.739 -15.841 8.345 1.00 97.06 113 LYS A CA 1
ATOM 876 C C . LYS A 1 113 ? -7.963 -15.247 7.633 1.00 97.06 113 LYS A C 1
ATOM 878 O O . LYS A 1 113 ? -8.890 -15.986 7.320 1.00 97.06 113 LYS A O 1
ATOM 883 N N . SER A 1 114 ? -8.010 -13.925 7.469 1.00 96.56 114 SER A N 1
ATOM 884 C CA . SER A 1 114 ? -9.215 -13.217 7.009 1.00 96.56 114 SER A CA 1
ATOM 885 C C . SER A 1 114 ? -9.191 -12.896 5.513 1.00 96.56 114 SER A C 1
ATOM 887 O O . SER A 1 114 ? -10.249 -12.753 4.907 1.00 96.56 114 SER A O 1
ATOM 889 N N . HIS A 1 115 ? -8.001 -12.762 4.921 1.00 93.94 115 HIS A N 1
ATOM 890 C CA . HIS A 1 115 ? -7.822 -12.241 3.563 1.00 93.94 115 HIS A CA 1
ATOM 891 C C . HIS A 1 115 ? -6.953 -13.117 2.645 1.00 93.94 115 HIS A C 1
ATOM 893 O O . HIS A 1 115 ? -6.853 -12.779 1.459 1.00 93.94 115 HIS A O 1
ATOM 899 N N . GLY A 1 116 ? -6.329 -14.184 3.162 1.00 76.62 116 GLY A N 1
ATOM 900 C CA . GLY A 1 116 ? -5.404 -15.059 2.432 1.00 76.62 116 GLY A CA 1
ATOM 901 C C . GLY A 1 116 ? -5.599 -16.543 2.710 1.00 76.62 116 GLY A C 1
ATOM 902 O O . GLY A 1 116 ? -6.495 -16.899 3.507 1.00 76.62 116 GLY A O 1
#

InterPro domains:
  IPR002347 Short-chain dehydrogenase/reductase SDR [PF00106] (50-115)
  IPR036291 NAD(P)-binding domain superfamily [SSF51735] (48-113)

Secondary structure (DSSP, 8-state):
---GGG-HHHHHHHHHHHHHHHHHHHHHHHHHHHHTTTPPPPP--GGG-EEEEETTTSHHHHHHHHHHHHTT-EEEEEESSPPSSPPPTTEEEEE--TT-HHHHHHHHHHHHHHH-

Organism: Penicillium chrysogenum (NCBI:txid5076)